Protein AF-A0A8T0T6D9-F1 (afdb_monomer_lite)

Sequence (108 aa):
MGAEITCQKLLPVIINFSKDMVPNIKFNVAKVLQSLISILDQSVVEKTVRPCLGELSEDSDVDVRYYANQALQVSTLLSKRSPYYAIEYAKVYWMYVWHQAMCKRRGR

Secondary structure (DSSP, 8-state):
-HHHHHHHHHHHHHHHHTT-S-HHHHHHHHHHHHHHTTTS-HHHIIIIIHHHHHHHHT-SSHHHHHHHHHHHHHHHHHHTTSHHHHHHHHHHHHHHHHHHHHHHHTT-

Radius of gyration: 19.98 Å; chains: 1; bounding box: 35×33×64 Å

Organism: Panicum virgatum (NCBI:txid38727)

InterPro domains:
  IPR011989 Armadillo-like helical [G3DSA:1.25.10.10] (1-75)
  IPR016024 Armadillo-type fold [SSF48371] (6-73)
  IPR021133 HEAT, type 2 [PS50077] (10-48)
  IPR051023 Protein Phosphatase 2A Regulatory Subunit A [PTHR10648] (2-73)

pLDDT: mean 84.65, std 13.58, range [48.0, 97.81]

Structure (mmCIF, N/CA/C/O backbone):
data_AF-A0A8T0T6D9-F1
#
_entry.id   AF-A0A8T0T6D9-F1
#
loop_
_atom_site.group_PDB
_atom_site.id
_atom_site.type_symbol
_atom_site.label_atom_id
_atom_site.label_alt_id
_atom_site.label_comp_id
_atom_site.label_asym_id
_atom_site.label_entity_id
_atom_site.label_seq_id
_atom_site.pdbx_PDB_ins_code
_atom_site.Cartn_x
_atom_site.Cartn_y
_atom_site.Cartn_z
_atom_site.occupancy
_atom_site.B_iso_or_equiv
_atom_site.auth_seq_id
_atom_site.auth_comp_id
_atom_site.auth_asym_id
_atom_site.auth_atom_id
_atom_site.pdbx_PDB_model_num
ATOM 1 N N . MET A 1 1 ? -21.297 -11.083 -3.622 1.00 48.00 1 MET A N 1
ATOM 2 C CA . MET A 1 1 ? -20.643 -12.057 -4.525 1.00 48.00 1 MET A CA 1
ATOM 3 C C . MET A 1 1 ? -19.517 -11.460 -5.386 1.00 48.00 1 MET A C 1
ATOM 5 O O . MET A 1 1 ? -18.542 -12.161 -5.598 1.00 48.00 1 MET A O 1
ATOM 9 N N . GLY A 1 2 ? -19.578 -10.205 -5.872 1.00 52.66 2 GLY A N 1
ATOM 10 C CA . GLY A 1 2 ? -18.508 -9.642 -6.731 1.00 52.66 2 GLY A CA 1
ATOM 11 C C . GLY A 1 2 ? -17.249 -9.112 -6.012 1.00 52.66 2 GLY A C 1
ATOM 12 O O . GLY A 1 2 ? -16.135 -9.290 -6.504 1.00 52.66 2 GLY A O 1
ATOM 13 N N . ALA A 1 3 ? -17.401 -8.492 -4.836 1.00 53.25 3 ALA A N 1
ATOM 14 C CA . ALA A 1 3 ? -16.280 -7.894 -4.098 1.00 53.25 3 ALA A CA 1
ATOM 15 C C . ALA A 1 3 ? -15.332 -8.947 -3.486 1.00 53.25 3 ALA A C 1
ATOM 17 O O . ALA A 1 3 ? -14.116 -8.808 -3.568 1.00 53.25 3 ALA A O 1
ATOM 18 N N . GLU A 1 4 ? -15.876 -10.046 -2.954 1.00 54.47 4 GLU A N 1
ATOM 19 C CA . GLU A 1 4 ? -15.103 -11.085 -2.250 1.00 54.47 4 GLU A CA 1
ATOM 20 C C . GLU A 1 4 ? -14.117 -11.827 -3.163 1.00 54.47 4 GLU A C 1
ATOM 22 O O . GLU A 1 4 ? -12.963 -12.032 -2.792 1.00 54.47 4 GLU A O 1
ATOM 27 N N . ILE A 1 5 ? -14.536 -12.184 -4.382 1.00 57.81 5 ILE A N 1
ATOM 28 C CA . ILE A 1 5 ? -13.688 -12.930 -5.328 1.00 57.81 5 ILE A CA 1
ATOM 29 C C . ILE A 1 5 ? -12.591 -12.025 -5.894 1.00 57.81 5 ILE A C 1
ATOM 31 O O . ILE A 1 5 ? -11.445 -12.455 -6.052 1.00 57.81 5 ILE A O 1
ATOM 35 N N . THR A 1 6 ? -12.935 -10.763 -6.166 1.00 59.06 6 THR A N 1
ATOM 36 C CA . THR A 1 6 ? -11.986 -9.779 -6.690 1.00 59.06 6 THR A CA 1
ATOM 37 C C . THR A 1 6 ? -10.900 -9.516 -5.655 1.00 59.06 6 THR A C 1
ATOM 39 O O . THR A 1 6 ? -9.725 -9.640 -5.964 1.00 59.06 6 THR A O 1
ATOM 42 N N . CYS A 1 7 ? -11.257 -9.270 -4.397 1.00 61.59 7 CYS A N 1
ATOM 43 C CA . CYS A 1 7 ? -10.277 -8.950 -3.363 1.00 61.59 7 CYS A CA 1
ATOM 44 C C . CYS A 1 7 ? -9.370 -10.136 -2.988 1.00 61.59 7 CYS A C 1
ATOM 46 O O . CYS A 1 7 ? -8.169 -9.936 -2.827 1.00 61.59 7 CYS A O 1
ATOM 48 N N . GLN A 1 8 ? -9.889 -11.368 -2.909 1.00 66.19 8 GLN A N 1
ATOM 49 C CA . GLN A 1 8 ? -9.081 -12.535 -2.518 1.00 66.19 8 GLN A CA 1
ATOM 50 C C . GLN A 1 8 ? -8.056 -12.958 -3.580 1.00 66.19 8 GLN A C 1
ATOM 52 O O . GLN A 1 8 ? -6.969 -13.413 -3.227 1.00 66.19 8 GLN A O 1
ATOM 57 N N . LYS A 1 9 ? -8.374 -12.807 -4.873 1.00 74.94 9 LYS A N 1
ATOM 58 C CA . LYS A 1 9 ? -7.464 -13.197 -5.965 1.00 74.94 9 LYS A CA 1
ATOM 59 C C . LYS A 1 9 ? -6.631 -12.039 -6.508 1.00 74.94 9 LYS A C 1
ATOM 61 O O . LYS A 1 9 ? -5.498 -12.264 -6.920 1.00 74.94 9 LYS A O 1
ATOM 66 N N . LEU A 1 10 ? -7.160 -10.815 -6.509 1.00 81.75 10 LEU A N 1
ATOM 67 C CA . LEU A 1 10 ? -6.472 -9.653 -7.075 1.00 81.75 10 LEU A CA 1
ATOM 68 C C . LEU A 1 10 ? -5.445 -9.064 -6.105 1.00 81.75 10 LEU A C 1
ATOM 70 O O . LEU A 1 10 ? -4.390 -8.618 -6.547 1.00 81.75 10 LEU A O 1
ATOM 74 N N . LEU A 1 11 ? -5.713 -9.084 -4.793 1.00 86.56 11 LEU A N 1
ATOM 75 C CA . LEU A 1 11 ? -4.803 -8.490 -3.812 1.00 86.56 11 LEU A CA 1
ATOM 76 C C . LEU A 1 11 ? -3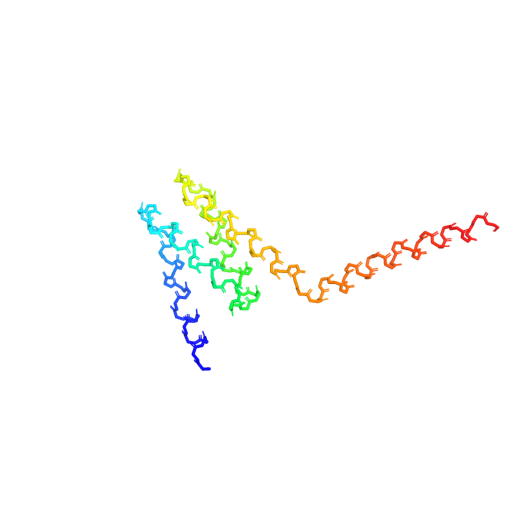.403 -9.133 -3.843 1.00 86.56 11 LEU A C 1
ATOM 78 O O . LEU A 1 11 ? -2.442 -8.379 -3.964 1.00 86.56 11 LEU A O 1
ATOM 82 N N . PRO A 1 12 ? -3.236 -10.472 -3.837 1.00 89.50 12 PRO A N 1
ATOM 83 C CA . PRO A 1 12 ? -1.907 -11.082 -3.940 1.00 89.50 12 PRO A CA 1
ATOM 84 C C . PRO A 1 12 ? -1.163 -10.691 -5.223 1.00 89.50 12 PRO A C 1
ATOM 86 O O . PRO A 1 12 ? 0.047 -10.485 -5.197 1.00 89.50 12 PRO A O 1
ATOM 89 N N . VAL A 1 13 ? -1.888 -10.544 -6.336 1.00 90.56 13 VAL A N 1
ATOM 90 C CA . VAL A 1 13 ? -1.322 -10.136 -7.630 1.00 90.56 13 VAL A CA 1
ATOM 91 C C . VAL A 1 13 ? -0.825 -8.689 -7.572 1.00 90.56 13 VAL A C 1
ATOM 93 O O . VAL A 1 13 ? 0.292 -8.408 -7.995 1.00 90.56 13 VAL A O 1
ATOM 96 N N . ILE A 1 14 ? -1.611 -7.780 -6.990 1.00 91.88 14 ILE A N 1
ATOM 97 C CA . ILE A 1 14 ? -1.224 -6.374 -6.796 1.00 91.88 14 ILE A CA 1
ATOM 98 C C . ILE A 1 14 ? -0.001 -6.261 -5.881 1.00 91.88 14 ILE A C 1
ATOM 100 O O . ILE A 1 14 ? 0.922 -5.510 -6.183 1.00 91.88 14 ILE A O 1
ATOM 104 N N . ILE A 1 15 ? 0.033 -7.028 -4.788 1.00 92.56 15 ILE A N 1
ATOM 105 C CA . ILE A 1 15 ? 1.184 -7.064 -3.877 1.00 92.56 15 ILE A CA 1
ATOM 106 C C . ILE A 1 15 ? 2.422 -7.624 -4.586 1.00 92.56 15 ILE A C 1
ATOM 108 O O . ILE A 1 15 ? 3.527 -7.168 -4.332 1.00 92.56 15 ILE A O 1
ATOM 112 N N . ASN A 1 16 ? 2.276 -8.567 -5.516 1.00 93.56 16 ASN A N 1
ATOM 113 C CA . ASN A 1 16 ? 3.415 -9.023 -6.307 1.00 93.56 16 ASN A CA 1
ATOM 114 C C . ASN A 1 16 ? 3.957 -7.917 -7.233 1.00 93.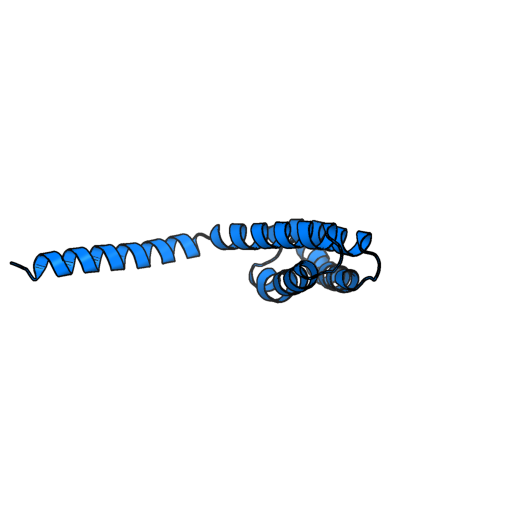56 16 ASN A C 1
ATOM 116 O O . ASN A 1 16 ? 5.169 -7.777 -7.374 1.00 93.56 16 ASN A O 1
ATOM 120 N N . PHE A 1 17 ? 3.077 -7.092 -7.811 1.00 93.06 17 PHE A N 1
ATOM 121 C CA . PHE A 1 17 ? 3.478 -5.949 -8.639 1.00 93.06 17 PHE A CA 1
ATOM 122 C C . PHE A 1 17 ? 4.162 -4.818 -7.857 1.00 93.06 17 PHE A C 1
ATOM 124 O O . PHE A 1 17 ? 4.835 -3.993 -8.472 1.00 93.06 17 PHE A O 1
ATOM 131 N N . SER A 1 18 ? 4.052 -4.760 -6.523 1.00 93.62 18 SER A N 1
ATOM 132 C CA . SER A 1 18 ? 4.792 -3.757 -5.736 1.00 93.62 18 SER A CA 1
ATOM 133 C C . SER A 1 18 ? 6.312 -3.956 -5.805 1.00 93.62 18 SER A C 1
ATOM 135 O O . SER A 1 18 ? 7.068 -3.016 -5.577 1.00 93.62 18 SER A O 1
ATOM 137 N N . LYS A 1 19 ? 6.756 -5.165 -6.170 1.00 93.62 19 LYS A N 1
ATOM 138 C CA . LYS A 1 19 ? 8.167 -5.557 -6.290 1.00 93.62 19 LYS A CA 1
ATOM 139 C C . LYS A 1 19 ? 8.732 -5.402 -7.703 1.00 93.62 19 LYS A C 1
ATOM 141 O O . LYS A 1 19 ? 9.844 -5.856 -7.957 1.00 93.62 19 LYS A O 1
ATOM 146 N N . ASP A 1 20 ? 7.971 -4.818 -8.627 1.00 95.62 20 ASP A N 1
ATOM 147 C CA . ASP A 1 20 ? 8.430 -4.600 -9.999 1.00 95.62 20 ASP A CA 1
ATOM 148 C C . ASP A 1 20 ? 9.668 -3.684 -10.035 1.00 95.62 20 ASP A C 1
ATOM 150 O O . ASP A 1 20 ? 9.902 -2.921 -9.110 1.00 95.62 20 ASP A O 1
ATOM 154 N N . MET A 1 21 ? 10.482 -3.729 -11.086 1.00 92.88 21 MET A N 1
ATOM 155 C CA . MET A 1 21 ? 11.647 -2.843 -11.217 1.00 92.88 21 MET A CA 1
ATOM 156 C C . MET A 1 21 ? 11.271 -1.459 -11.759 1.00 92.88 21 MET A C 1
ATOM 158 O O . MET A 1 21 ? 12.021 -0.502 -11.579 1.00 92.88 21 MET A O 1
ATOM 162 N N . VAL A 1 22 ? 10.123 -1.343 -12.429 1.00 96.44 22 VAL A N 1
ATOM 163 C CA . VAL A 1 22 ? 9.670 -0.119 -13.087 1.00 96.44 22 VAL A CA 1
ATOM 164 C C . VAL A 1 22 ? 8.881 0.747 -12.095 1.00 96.44 22 VAL A C 1
ATOM 166 O O . VAL A 1 22 ? 7.796 0.342 -11.661 1.00 96.44 22 VAL A O 1
ATOM 169 N N . PRO A 1 23 ? 9.335 1.978 -11.783 1.00 94.19 23 PRO A N 1
ATOM 170 C CA . PRO A 1 23 ? 8.637 2.870 -10.848 1.00 94.19 23 PRO A CA 1
ATOM 171 C C . PRO A 1 23 ? 7.178 3.144 -11.229 1.00 94.19 23 PRO A C 1
ATOM 173 O O . PRO A 1 23 ? 6.298 3.193 -10.368 1.00 94.19 23 PRO A O 1
ATOM 176 N N . ASN A 1 24 ? 6.894 3.211 -12.535 1.00 95.50 24 ASN A N 1
ATOM 177 C CA . ASN A 1 24 ? 5.540 3.418 -13.044 1.00 95.50 24 ASN A CA 1
ATOM 178 C C . ASN A 1 24 ? 4.555 2.314 -12.657 1.00 95.50 24 ASN A C 1
ATOM 180 O O . ASN A 1 24 ? 3.361 2.572 -12.504 1.00 95.50 24 ASN A O 1
ATOM 184 N N . ILE A 1 25 ? 5.034 1.084 -12.486 1.00 95.81 25 ILE A N 1
ATOM 185 C CA . ILE A 1 25 ? 4.200 -0.025 -12.025 1.00 95.81 25 ILE A CA 1
ATOM 186 C C . ILE A 1 25 ? 3.960 0.128 -10.521 1.00 95.81 25 ILE A C 1
ATOM 188 O O . ILE A 1 25 ? 2.810 0.117 -10.077 1.00 95.81 25 ILE A O 1
ATOM 192 N N . LYS A 1 26 ? 5.019 0.394 -9.748 1.00 96.06 26 LYS A N 1
ATOM 193 C CA . LYS A 1 26 ? 4.954 0.553 -8.288 1.00 96.06 26 LYS A CA 1
ATOM 194 C C . LYS A 1 26 ? 4.025 1.678 -7.830 1.00 96.06 26 LYS A C 1
ATOM 196 O O . LYS A 1 26 ? 3.203 1.466 -6.938 1.00 96.06 26 LYS A O 1
ATOM 201 N N . PHE A 1 27 ? 4.088 2.868 -8.436 1.00 94.69 27 PHE A N 1
ATOM 202 C CA . PHE A 1 27 ? 3.196 3.952 -8.006 1.00 94.69 27 PHE A CA 1
ATOM 203 C C . PHE A 1 27 ? 1.737 3.674 -8.383 1.00 94.69 27 PHE A C 1
ATOM 205 O O . PHE A 1 27 ? 0.819 4.091 -7.674 1.00 94.69 27 PHE A O 1
ATOM 212 N N . ASN A 1 28 ? 1.494 2.952 -9.483 1.00 96.19 28 ASN A N 1
ATOM 213 C CA . ASN A 1 28 ? 0.146 2.526 -9.849 1.00 96.19 28 ASN A CA 1
ATOM 214 C C . ASN A 1 28 ? -0.385 1.486 -8.859 1.00 96.19 28 ASN A C 1
ATOM 216 O O . ASN A 1 28 ? -1.552 1.559 -8.479 1.00 96.19 28 ASN A O 1
ATOM 220 N N . VAL A 1 29 ? 0.473 0.595 -8.355 1.00 96.31 29 VAL A N 1
ATOM 221 C CA . VAL A 1 29 ? 0.131 -0.297 -7.240 1.00 96.31 29 VAL A CA 1
ATOM 222 C C . VAL A 1 29 ? -0.293 0.508 -6.011 1.00 96.31 29 VAL A C 1
ATOM 224 O O . VAL A 1 29 ? -1.356 0.232 -5.460 1.00 96.31 29 VAL A O 1
ATOM 227 N N . ALA A 1 30 ? 0.447 1.553 -5.629 1.00 96.38 30 ALA A N 1
ATOM 228 C CA . ALA A 1 30 ? 0.064 2.416 -4.507 1.00 96.38 30 ALA A CA 1
ATOM 229 C C . ALA A 1 30 ? -1.318 3.078 -4.705 1.00 96.38 30 ALA A C 1
ATOM 231 O O . ALA A 1 30 ? -2.142 3.079 -3.786 1.00 96.38 30 ALA A O 1
ATOM 232 N N . LYS A 1 31 ? -1.620 3.571 -5.915 1.00 95.06 31 LYS A N 1
ATOM 233 C CA . LYS A 1 31 ? -2.936 4.149 -6.267 1.00 95.06 31 LYS A CA 1
ATOM 234 C C . LYS A 1 31 ? -4.074 3.129 -6.187 1.00 95.06 31 LYS A C 1
ATOM 236 O O . LYS A 1 31 ? -5.151 3.430 -5.668 1.00 95.06 31 LYS A O 1
ATOM 241 N N . VAL A 1 32 ? -3.849 1.914 -6.689 1.00 94.38 32 VAL A N 1
ATOM 242 C CA . VAL A 1 32 ? -4.850 0.839 -6.630 1.00 94.38 32 VAL A CA 1
ATOM 243 C C . VAL A 1 32 ? -5.078 0.412 -5.183 1.00 94.38 32 VAL A C 1
ATOM 245 O O . VAL A 1 32 ? -6.227 0.339 -4.749 1.00 94.38 32 VAL A O 1
ATOM 248 N N . LEU A 1 33 ? -4.009 0.207 -4.408 1.00 93.56 33 LEU A N 1
ATOM 249 C CA . LEU A 1 33 ? -4.108 -0.108 -2.983 1.00 93.56 33 LEU A CA 1
ATOM 250 C C . LEU A 1 33 ? -4.891 0.970 -2.229 1.00 93.56 33 LEU A C 1
ATOM 252 O O . LEU A 1 33 ? -5.759 0.620 -1.438 1.00 93.56 33 LEU A O 1
ATOM 256 N N . GLN A 1 34 ? -4.680 2.256 -2.531 1.00 93.94 34 GLN A N 1
ATOM 257 C CA . GLN A 1 34 ? -5.453 3.349 -1.933 1.00 93.94 34 GLN A CA 1
ATOM 258 C C . GLN A 1 34 ? -6.967 3.185 -2.137 1.00 93.94 34 GLN A C 1
ATOM 260 O O . GLN A 1 34 ? -7.741 3.386 -1.202 1.00 93.94 34 GLN A O 1
ATOM 265 N N . SER A 1 35 ? -7.384 2.788 -3.341 1.00 90.81 35 SER A N 1
ATOM 266 C CA . SER A 1 35 ? -8.795 2.571 -3.680 1.00 90.81 35 SER A CA 1
ATOM 267 C C . SER A 1 35 ? -9.366 1.301 -3.041 1.00 90.81 35 SER A C 1
ATOM 269 O O . SER A 1 35 ? -10.557 1.239 -2.752 1.00 90.81 35 SER A O 1
ATOM 271 N N . LEU A 1 36 ? -8.525 0.296 -2.782 1.00 89.12 36 LEU A N 1
ATOM 272 C CA . LEU A 1 36 ? -8.933 -0.942 -2.117 1.00 89.12 36 LEU A CA 1
ATOM 273 C C . LEU A 1 36 ? -9.111 -0.787 -0.603 1.00 89.12 36 LEU A C 1
ATOM 275 O O . LEU A 1 36 ? -9.896 -1.531 -0.022 1.00 89.12 36 LEU A O 1
ATOM 279 N N . ILE A 1 37 ? -8.440 0.173 0.044 1.00 89.69 37 ILE A N 1
ATOM 280 C CA . ILE A 1 37 ? -8.548 0.389 1.500 1.00 89.69 37 ILE A CA 1
ATOM 281 C C . ILE A 1 37 ? -10.006 0.600 1.945 1.00 89.69 37 ILE A C 1
ATOM 283 O O . ILE A 1 37 ? -10.371 0.160 3.028 1.00 89.69 37 ILE A O 1
ATOM 287 N N . SER A 1 38 ? -10.847 1.254 1.137 1.00 85.69 38 SER A N 1
ATOM 288 C CA . SER A 1 38 ? -12.258 1.500 1.482 1.00 85.69 38 SER A CA 1
ATOM 289 C C . SER A 1 38 ? -13.175 0.288 1.282 1.00 85.69 38 SER A C 1
ATOM 291 O O . SER A 1 38 ? -14.325 0.325 1.716 1.00 85.69 38 SER A O 1
ATOM 293 N N . ILE A 1 39 ? -12.685 -0.759 0.614 1.00 85.44 39 ILE A N 1
ATOM 294 C CA . ILE A 1 39 ? -13.450 -1.955 0.234 1.00 85.44 39 ILE A CA 1
ATOM 295 C C . ILE A 1 39 ? -13.025 -3.162 1.081 1.00 85.44 39 ILE A C 1
ATOM 297 O O . ILE A 1 39 ? -13.841 -4.032 1.373 1.00 85.44 39 ILE A O 1
ATOM 301 N N . LEU A 1 40 ? -11.744 -3.231 1.452 1.00 84.94 40 LEU A N 1
ATOM 302 C CA . LEU A 1 40 ? -11.165 -4.336 2.209 1.00 84.94 40 LEU A CA 1
ATOM 303 C C . LEU A 1 40 ? -11.488 -4.251 3.704 1.00 84.94 40 LEU A C 1
ATOM 305 O O . LEU A 1 40 ? -11.575 -3.172 4.286 1.00 84.94 40 LEU A O 1
ATOM 309 N N . ASP A 1 41 ? -11.551 -5.417 4.345 1.00 85.25 41 ASP A N 1
ATOM 310 C CA . ASP A 1 41 ? -11.638 -5.504 5.799 1.00 85.25 41 ASP A CA 1
ATOM 311 C C . ASP A 1 41 ? -10.411 -4.881 6.467 1.00 85.25 41 ASP A C 1
ATOM 313 O O . ASP A 1 41 ? -9.268 -5.109 6.053 1.00 85.25 41 ASP A O 1
ATOM 317 N N . GLN A 1 42 ? -10.633 -4.190 7.589 1.00 84.56 42 GLN A N 1
ATOM 318 C CA . GLN A 1 42 ? -9.563 -3.541 8.352 1.00 84.56 42 GLN A CA 1
ATOM 319 C C . GLN A 1 42 ? -8.425 -4.514 8.695 1.00 84.56 42 GLN A C 1
ATOM 321 O O . GLN A 1 42 ? -7.257 -4.142 8.636 1.00 84.56 42 GLN A O 1
ATOM 326 N N . SER A 1 43 ? -8.736 -5.778 9.012 1.00 86.88 43 SER A N 1
ATOM 327 C CA . SER A 1 43 ? -7.704 -6.775 9.330 1.00 86.88 43 SER A CA 1
ATOM 328 C C . SER A 1 43 ? -6.763 -7.042 8.151 1.00 86.88 43 SER A C 1
ATOM 330 O O . SER A 1 43 ? -5.558 -7.179 8.354 1.00 86.88 43 SER A O 1
ATOM 332 N N . VAL A 1 44 ? -7.291 -7.075 6.924 1.00 88.56 44 VAL A N 1
ATOM 333 C CA . VAL A 1 44 ? -6.502 -7.272 5.699 1.00 88.56 44 VAL A CA 1
ATOM 334 C C . VAL A 1 44 ? -5.680 -6.021 5.393 1.00 88.56 44 VAL A C 1
ATOM 336 O O . VAL A 1 44 ? -4.505 -6.120 5.034 1.00 88.56 44 VAL A O 1
ATOM 339 N N . VAL A 1 45 ? -6.265 -4.837 5.595 1.00 90.19 45 VAL A N 1
ATOM 340 C CA . VAL A 1 45 ? -5.556 -3.564 5.419 1.00 90.19 45 VAL A CA 1
ATOM 341 C C . VAL A 1 45 ? -4.341 -3.484 6.347 1.00 90.19 45 VAL A C 1
ATOM 343 O O . VAL A 1 45 ? -3.241 -3.207 5.877 1.00 90.19 45 VAL A O 1
ATOM 346 N N . GLU A 1 46 ? -4.507 -3.783 7.637 1.00 90.19 46 GLU A N 1
ATOM 347 C CA . GLU A 1 46 ? -3.416 -3.725 8.621 1.00 90.19 46 GLU A CA 1
ATOM 348 C C . GLU A 1 46 ? -2.343 -4.797 8.390 1.00 90.19 46 GLU A C 1
ATOM 350 O O . GLU A 1 46 ? -1.156 -4.514 8.524 1.00 90.19 46 GLU A O 1
ATOM 355 N N . LYS A 1 47 ? -2.737 -6.028 8.039 1.00 90.56 47 LYS A N 1
ATOM 356 C CA . LYS A 1 47 ? -1.798 -7.157 7.916 1.00 90.56 47 LYS A CA 1
ATOM 357 C C . LYS A 1 47 ? -1.068 -7.220 6.579 1.00 90.56 47 LYS A C 1
ATOM 359 O O . LYS A 1 47 ? -0.010 -7.836 6.510 1.00 90.56 47 LYS A O 1
ATOM 364 N N . THR A 1 48 ? -1.636 -6.652 5.518 1.00 91.75 48 THR A N 1
ATOM 365 C CA . THR A 1 48 ? -1.121 -6.847 4.153 1.00 91.75 48 THR A CA 1
ATOM 366 C C . THR A 1 48 ? -0.882 -5.531 3.430 1.00 91.75 48 THR A C 1
ATOM 368 O O . THR A 1 48 ? 0.210 -5.305 2.916 1.00 91.75 48 THR A O 1
ATOM 371 N N . VAL A 1 49 ? -1.875 -4.639 3.404 1.00 92.94 49 VAL A N 1
ATOM 372 C CA . VAL A 1 49 ? -1.786 -3.396 2.618 1.00 92.94 49 VAL A CA 1
ATOM 373 C C . VAL A 1 49 ? -0.816 -2.403 3.255 1.00 92.94 49 VAL A C 1
ATOM 375 O O . VAL A 1 49 ? 0.036 -1.853 2.563 1.00 92.94 49 VAL A O 1
ATOM 378 N N . ARG A 1 50 ? -0.911 -2.187 4.572 1.00 93.69 50 ARG A N 1
ATOM 379 C CA . ARG A 1 50 ? -0.055 -1.243 5.304 1.00 93.69 50 ARG A CA 1
ATOM 380 C C . ARG A 1 50 ? 1.435 -1.587 5.234 1.00 93.69 50 ARG A C 1
ATOM 382 O O . ARG A 1 50 ? 2.192 -0.682 4.897 1.00 93.69 50 ARG A O 1
ATOM 389 N N . PRO A 1 51 ? 1.867 -2.839 5.481 1.00 95.56 51 PRO A N 1
ATOM 390 C CA . PRO A 1 51 ? 3.268 -3.224 5.317 1.00 95.56 51 PRO A CA 1
ATOM 391 C C . PRO A 1 51 ? 3.778 -2.978 3.894 1.00 95.56 51 PRO A C 1
ATOM 393 O O . PRO A 1 51 ? 4.814 -2.350 3.718 1.00 95.56 51 PRO A O 1
ATOM 396 N N . CYS A 1 52 ? 2.998 -3.364 2.877 1.00 95.69 52 CYS A N 1
ATOM 397 C CA . CYS A 1 52 ? 3.372 -3.150 1.478 1.00 95.69 52 CYS A CA 1
ATOM 398 C C . CYS A 1 52 ? 3.501 -1.661 1.120 1.00 95.69 52 CYS A C 1
ATOM 400 O O . CYS A 1 52 ? 4.420 -1.272 0.406 1.00 95.69 52 CYS A O 1
ATOM 402 N N . LEU A 1 53 ? 2.584 -0.815 1.597 1.00 96.50 53 LEU A N 1
ATOM 403 C CA . LEU A 1 53 ? 2.683 0.632 1.401 1.00 96.50 53 LEU A CA 1
ATOM 404 C C . LEU A 1 53 ? 3.842 1.245 2.200 1.00 96.50 53 LEU A C 1
ATOM 406 O O . LEU A 1 53 ? 4.414 2.232 1.753 1.00 96.50 53 LEU A O 1
ATOM 410 N N . GLY A 1 54 ? 4.192 0.668 3.353 1.00 96.31 54 GLY A N 1
ATOM 411 C CA . GLY A 1 54 ? 5.376 1.041 4.126 1.00 96.31 54 GLY A CA 1
ATOM 412 C C . GLY A 1 54 ? 6.658 0.820 3.330 1.00 96.31 54 GLY A C 1
ATOM 413 O O . GLY A 1 54 ? 7.428 1.758 3.163 1.00 96.31 54 GLY A O 1
ATOM 414 N N . GLU A 1 55 ? 6.827 -0.363 2.736 1.00 96.25 55 GLU A N 1
ATOM 415 C CA . GLU A 1 55 ? 7.967 -0.663 1.856 1.00 96.25 55 GLU A CA 1
ATOM 416 C C . GLU A 1 55 ? 8.033 0.306 0.662 1.00 96.25 55 GLU A C 1
ATOM 418 O O . GLU A 1 55 ? 9.076 0.894 0.388 1.00 96.25 55 GLU A O 1
ATOM 423 N N . LEU A 1 56 ? 6.902 0.557 -0.010 1.00 96.25 56 LEU A N 1
ATOM 424 C CA . LEU A 1 56 ? 6.839 1.509 -1.129 1.00 96.25 56 LEU A CA 1
ATOM 425 C C . LEU A 1 56 ? 7.108 2.965 -0.707 1.00 96.25 56 LEU A C 1
ATOM 427 O O . LEU A 1 56 ? 7.512 3.783 -1.531 1.00 96.25 56 LEU A O 1
ATOM 431 N N . SER A 1 57 ? 6.887 3.316 0.562 1.00 96.94 57 SER A N 1
ATOM 432 C CA 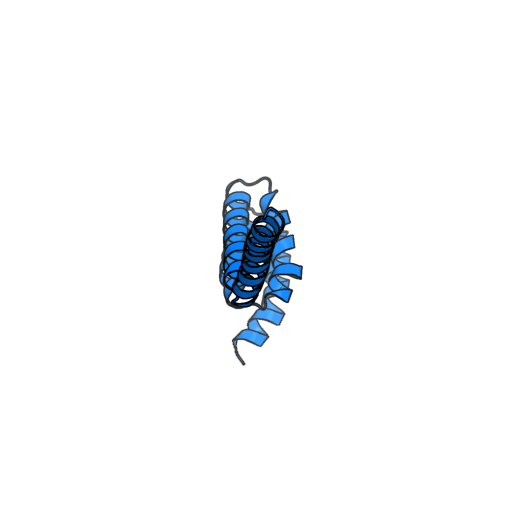. SER A 1 57 ? 7.161 4.665 1.073 1.00 96.94 57 SER A CA 1
ATOM 433 C C . SER A 1 57 ? 8.656 4.966 1.214 1.00 96.94 57 SER A C 1
ATOM 435 O O . SER A 1 57 ? 9.032 6.139 1.261 1.00 96.94 57 SER A O 1
ATOM 437 N N . GLU A 1 58 ? 9.493 3.927 1.212 1.00 96.50 58 GLU A N 1
ATOM 438 C CA . GLU A 1 58 ? 10.956 3.999 1.286 1.00 96.50 58 GLU A CA 1
ATOM 439 C C . GLU A 1 58 ? 11.632 3.796 -0.085 1.00 96.50 58 GLU A C 1
ATOM 441 O O . GLU A 1 58 ? 12.858 3.758 -0.173 1.00 96.50 58 GLU A O 1
ATOM 446 N N . ASP A 1 59 ? 10.852 3.688 -1.168 1.00 97.12 59 ASP A N 1
ATOM 447 C CA . ASP A 1 59 ? 11.367 3.446 -2.520 1.00 97.12 59 ASP A CA 1
ATOM 448 C C . ASP A 1 59 ? 12.306 4.568 -3.004 1.00 97.12 59 ASP A C 1
ATOM 450 O O . ASP A 1 59 ? 12.204 5.717 -2.574 1.00 97.12 59 ASP A O 1
ATOM 454 N N . SER A 1 60 ? 13.226 4.268 -3.923 1.00 96.00 60 SER A N 1
ATOM 455 C CA . SER A 1 60 ? 14.163 5.263 -4.459 1.00 96.00 60 SER A CA 1
ATOM 456 C C . SER A 1 60 ? 13.475 6.307 -5.345 1.00 96.00 60 SER A C 1
ATOM 458 O O . SER A 1 60 ? 13.924 7.459 -5.394 1.00 96.00 60 SER A O 1
ATOM 460 N N . ASP A 1 61 ? 12.355 5.955 -5.977 1.00 97.62 61 ASP A N 1
ATOM 461 C CA . ASP A 1 61 ? 11.591 6.856 -6.834 1.00 97.62 61 ASP A CA 1
ATOM 462 C C . ASP A 1 61 ? 10.659 7.792 -6.040 1.00 97.62 61 ASP A C 1
ATOM 464 O O . ASP A 1 61 ? 9.935 7.384 -5.130 1.00 97.62 61 ASP A O 1
ATOM 468 N N . VAL A 1 62 ? 10.680 9.084 -6.384 1.00 96.62 62 VAL A N 1
ATOM 469 C CA . VAL A 1 62 ? 9.933 10.131 -5.665 1.00 96.62 62 VAL A CA 1
ATOM 470 C C . VAL A 1 62 ? 8.422 9.946 -5.804 1.00 96.62 62 VAL A C 1
ATOM 472 O O . VAL A 1 62 ? 7.702 10.138 -4.820 1.00 96.62 62 VAL A O 1
ATOM 475 N N . ASP A 1 63 ? 7.939 9.560 -6.987 1.00 96.19 63 ASP A N 1
ATOM 476 C CA . ASP A 1 63 ? 6.509 9.396 -7.239 1.00 96.19 63 ASP A CA 1
ATOM 477 C C . ASP A 1 63 ? 5.982 8.180 -6.480 1.00 96.19 63 ASP A C 1
ATOM 479 O O . ASP A 1 63 ? 4.938 8.259 -5.826 1.00 96.19 63 ASP A O 1
ATOM 483 N N . VAL A 1 64 ? 6.736 7.077 -6.478 1.00 96.94 64 VAL A N 1
ATOM 484 C CA . VAL A 1 64 ? 6.392 5.881 -5.695 1.00 96.94 64 VAL A CA 1
ATOM 485 C C . VAL A 1 64 ? 6.229 6.234 -4.216 1.00 96.94 64 VAL A C 1
ATOM 487 O O . VAL A 1 64 ? 5.173 5.951 -3.637 1.00 96.94 64 VAL A O 1
ATOM 490 N N . ARG A 1 65 ? 7.203 6.945 -3.629 1.00 97.81 65 ARG A N 1
ATOM 491 C CA . ARG A 1 65 ? 7.112 7.398 -2.234 1.00 97.81 65 ARG A CA 1
ATOM 492 C C . ARG A 1 65 ? 5.915 8.309 -1.998 1.00 97.81 65 ARG A C 1
ATOM 494 O O . ARG A 1 65 ? 5.222 8.149 -0.992 1.00 97.81 65 ARG A O 1
ATOM 501 N N . TYR A 1 66 ? 5.665 9.269 -2.887 1.00 97.69 66 TYR A N 1
ATOM 502 C CA . TYR A 1 66 ? 4.567 10.224 -2.740 1.00 97.69 66 TYR A CA 1
ATOM 503 C C . TYR A 1 66 ? 3.210 9.510 -2.666 1.00 97.69 66 TYR A C 1
ATOM 505 O O . TYR A 1 66 ? 2.463 9.690 -1.699 1.00 97.69 66 TYR A O 1
ATOM 513 N N . TYR A 1 67 ? 2.915 8.642 -3.638 1.00 97.50 67 TYR A N 1
ATOM 514 C CA . TYR A 1 67 ? 1.635 7.933 -3.686 1.00 97.50 67 TYR A CA 1
ATOM 515 C C . TYR A 1 67 ? 1.494 6.901 -2.560 1.00 97.50 67 TYR A C 1
ATOM 517 O O . TYR A 1 67 ? 0.401 6.748 -2.010 1.00 97.50 67 TYR A O 1
ATOM 525 N N . ALA A 1 68 ? 2.582 6.236 -2.161 1.00 97.12 68 ALA A N 1
ATOM 526 C CA . ALA A 1 68 ? 2.572 5.320 -1.022 1.00 97.12 68 ALA A CA 1
ATOM 527 C C . ALA A 1 68 ? 2.234 6.045 0.291 1.00 97.12 68 ALA A C 1
ATOM 529 O O . ALA A 1 68 ? 1.333 5.627 1.023 1.00 97.12 68 ALA A O 1
ATOM 530 N N . ASN A 1 69 ? 2.877 7.187 0.551 1.00 97.12 69 ASN A N 1
ATOM 531 C CA . ASN A 1 69 ? 2.590 8.017 1.722 1.00 97.12 69 ASN A CA 1
ATOM 532 C C . ASN A 1 69 ? 1.150 8.550 1.714 1.00 97.12 69 ASN A C 1
ATOM 534 O O . ASN A 1 69 ? 0.473 8.538 2.745 1.00 97.12 69 ASN A O 1
ATOM 538 N N . GLN A 1 70 ? 0.642 8.964 0.552 1.00 96.38 70 GLN A N 1
ATOM 539 C CA . GLN A 1 70 ? -0.748 9.393 0.409 1.00 96.38 70 GLN A CA 1
ATOM 540 C C . GLN A 1 70 ? -1.731 8.253 0.736 1.00 96.38 70 GLN A C 1
ATOM 542 O O . GLN A 1 70 ? -2.726 8.461 1.436 1.00 96.38 70 GLN A O 1
ATOM 547 N N . ALA A 1 71 ? -1.458 7.031 0.275 1.00 95.38 71 ALA A N 1
ATOM 548 C CA . ALA A 1 71 ? -2.275 5.858 0.580 1.00 95.38 71 ALA A CA 1
ATOM 549 C C . ALA A 1 71 ? -2.226 5.485 2.076 1.00 95.38 71 ALA A C 1
ATOM 551 O O . AL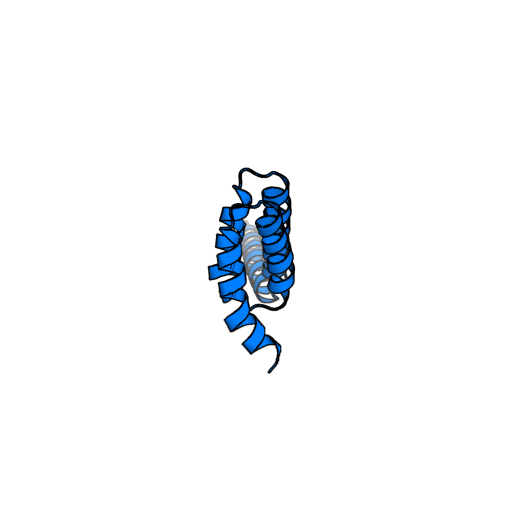A A 1 71 ? -3.266 5.190 2.672 1.00 95.38 71 ALA A O 1
ATOM 552 N N . LEU A 1 72 ? -1.056 5.578 2.720 1.00 95.00 72 LEU A N 1
ATOM 553 C CA . LEU A 1 72 ? -0.905 5.364 4.166 1.00 95.00 72 LEU A CA 1
ATOM 554 C C . LEU A 1 72 ? -1.723 6.363 4.991 1.00 95.00 72 LEU A C 1
ATOM 556 O O . LEU A 1 72 ? -2.372 5.973 5.970 1.00 95.00 72 LEU A O 1
ATOM 560 N N . GLN A 1 73 ? -1.753 7.635 4.592 1.00 93.44 73 GLN A N 1
ATOM 561 C CA . GLN A 1 73 ? -2.588 8.642 5.250 1.00 93.44 73 GLN A CA 1
ATOM 562 C C . GLN A 1 73 ? -4.071 8.280 5.152 1.00 93.44 73 GLN A C 1
ATOM 564 O O . GLN A 1 73 ? -4.767 8.268 6.169 1.00 93.44 73 GLN A O 1
ATOM 569 N N . VAL A 1 74 ? -4.539 7.885 3.964 1.00 90.75 74 VAL A N 1
ATOM 570 C CA . VAL A 1 74 ? -5.922 7.426 3.761 1.00 90.75 74 VAL A CA 1
ATOM 571 C C . VAL A 1 74 ? -6.242 6.208 4.635 1.00 90.75 74 VAL A C 1
ATOM 573 O O . VAL A 1 74 ? -7.273 6.211 5.309 1.00 90.75 74 VAL A O 1
ATOM 576 N N . SER A 1 75 ? -5.338 5.220 4.720 1.00 89.75 75 SER A N 1
ATOM 577 C CA . SER A 1 75 ? -5.506 4.051 5.608 1.00 89.75 75 SER A CA 1
ATOM 578 C C . SER A 1 75 ? -5.719 4.454 7.070 1.00 89.75 75 SER A C 1
ATOM 580 O O . SER A 1 75 ? -6.590 3.928 7.763 1.00 89.75 75 SER A O 1
ATOM 582 N N . THR A 1 76 ? -4.966 5.456 7.523 1.00 87.38 76 THR A N 1
ATOM 583 C CA . THR A 1 76 ? -5.000 5.938 8.904 1.00 87.38 76 THR A CA 1
ATOM 584 C C . THR A 1 76 ? -6.288 6.702 9.197 1.00 87.38 76 THR A C 1
ATOM 586 O O . THR A 1 76 ? -6.867 6.558 10.273 1.00 87.38 76 THR A O 1
ATOM 589 N N . LEU A 1 77 ? -6.758 7.508 8.244 1.00 86.19 77 LEU A N 1
ATOM 590 C CA . LEU A 1 77 ? -8.002 8.264 8.379 1.00 86.19 77 LEU A CA 1
ATOM 591 C C . LEU A 1 77 ? -9.226 7.345 8.413 1.00 86.19 77 LEU A C 1
ATOM 593 O O . LEU A 1 77 ? -10.131 7.565 9.216 1.00 86.19 77 LEU A O 1
ATOM 597 N N . LEU A 1 78 ? -9.246 6.302 7.580 1.00 80.44 78 LEU A N 1
ATOM 598 C CA . LEU A 1 78 ? -10.355 5.349 7.538 1.00 80.44 78 LEU A CA 1
ATOM 599 C C . LEU A 1 78 ? -10.408 4.465 8.786 1.00 80.44 78 LEU A C 1
ATOM 601 O O . LEU A 1 78 ? -11.495 4.266 9.324 1.00 80.44 78 LEU A O 1
ATOM 605 N N . SER A 1 79 ? -9.252 4.057 9.321 1.00 73.06 79 SER A N 1
ATOM 606 C CA . SER A 1 79 ? -9.172 3.396 10.631 1.00 73.06 79 SER A CA 1
ATOM 607 C C . SER A 1 79 ? -9.877 4.227 11.718 1.00 73.06 79 SER A C 1
ATOM 609 O O . SER A 1 79 ? -10.762 3.733 12.417 1.00 73.06 79 SER A O 1
ATOM 611 N N . LYS A 1 80 ? -9.598 5.537 11.775 1.00 66.44 80 LYS A N 1
ATOM 612 C CA . LYS A 1 80 ? -10.190 6.472 12.752 1.00 66.44 80 LYS A CA 1
ATOM 613 C C . LYS A 1 80 ? -11.676 6.775 12.535 1.00 66.44 80 LYS A C 1
ATOM 615 O O . LYS A 1 80 ? -12.305 7.352 13.418 1.00 66.44 80 LYS A O 1
ATOM 620 N N . ARG A 1 81 ? -12.249 6.407 11.385 1.00 64.19 81 ARG A N 1
ATOM 621 C CA . ARG A 1 81 ? -13.669 6.628 11.069 1.00 64.19 81 ARG A CA 1
ATOM 622 C C . ARG A 1 81 ? -14.584 5.568 11.690 1.00 64.19 81 ARG A C 1
ATOM 624 O O . ARG A 1 81 ? -15.799 5.754 11.712 1.00 64.19 81 ARG A O 1
ATOM 631 N N . SER A 1 82 ? -14.020 4.476 12.209 1.00 59.72 82 SER A N 1
ATOM 632 C CA . SER A 1 82 ? -14.792 3.441 12.892 1.00 59.72 82 SER A CA 1
ATOM 633 C C . SER A 1 82 ? -15.396 3.973 14.205 1.00 59.72 82 SER A C 1
ATOM 635 O O . SER A 1 82 ? -14.664 4.535 15.027 1.00 59.72 82 SER A O 1
ATOM 637 N N . PRO A 1 83 ? -16.707 3.769 14.462 1.00 60.41 83 PRO A N 1
ATOM 638 C CA . PRO A 1 83 ? -17.370 4.232 15.686 1.00 60.41 83 PRO A CA 1
ATOM 639 C C . PRO A 1 83 ? -16.752 3.647 16.967 1.00 60.41 83 PRO A C 1
ATOM 641 O O . PRO A 1 83 ? -16.888 4.234 18.039 1.00 60.41 83 PRO A O 1
ATOM 644 N N . TYR A 1 84 ? -16.009 2.540 16.864 1.00 61.22 84 TYR A N 1
ATOM 645 C CA . TYR A 1 84 ? -15.243 1.973 17.973 1.00 61.22 84 TYR A CA 1
ATOM 646 C C . TYR A 1 84 ? -14.207 2.950 18.547 1.00 61.22 84 TYR A C 1
ATOM 648 O O . TYR A 1 84 ? -14.108 3.075 19.768 1.00 61.22 84 TYR A O 1
ATOM 656 N N . TYR A 1 85 ? -13.495 3.700 17.699 1.00 62.28 85 TYR A N 1
ATOM 657 C CA . TYR A 1 85 ? -12.535 4.699 18.176 1.00 62.28 85 TYR A CA 1
ATOM 658 C C . TYR A 1 85 ? -13.239 5.870 18.867 1.00 62.28 85 TYR A C 1
ATOM 660 O O . TYR A 1 85 ? -12.742 6.360 19.876 1.00 62.28 85 TYR A O 1
ATOM 668 N N . ALA A 1 86 ? -14.425 6.280 18.404 1.00 64.12 86 ALA A N 1
ATOM 669 C CA . ALA A 1 86 ? -15.211 7.314 19.082 1.00 64.12 86 ALA A CA 1
ATOM 670 C C . ALA A 1 86 ? -15.601 6.894 20.513 1.00 64.12 86 ALA A C 1
ATOM 672 O O . ALA A 1 86 ? -15.534 7.707 21.435 1.00 64.12 86 ALA A O 1
ATOM 673 N N . ILE A 1 87 ? -15.945 5.617 20.718 1.00 69.81 87 ILE A N 1
ATOM 674 C CA . ILE A 1 87 ? -16.261 5.068 22.045 1.00 69.81 87 ILE A CA 1
ATOM 675 C C . ILE A 1 87 ? -15.013 5.024 22.938 1.00 69.81 87 ILE A C 1
ATOM 677 O O . ILE A 1 87 ? -15.103 5.387 24.110 1.00 69.81 87 ILE A O 1
ATOM 681 N N . GLU A 1 88 ? -13.851 4.608 22.427 1.00 70.44 88 GLU A N 1
ATOM 682 C CA . GLU A 1 88 ? -12.603 4.653 23.205 1.00 70.44 88 GLU A CA 1
ATOM 683 C C . GLU A 1 88 ? -12.210 6.078 23.599 1.00 70.44 88 GLU A C 1
ATOM 685 O O . GLU A 1 88 ? -11.940 6.330 24.774 1.00 70.44 88 GLU A O 1
ATOM 690 N N . TYR A 1 89 ? -12.250 7.028 22.662 1.00 72.44 89 TYR A N 1
ATOM 691 C CA . TYR A 1 89 ? -11.984 8.435 22.962 1.00 72.44 89 TYR A CA 1
ATOM 692 C C . TYR A 1 89 ? -12.957 8.977 24.008 1.00 72.44 89 TYR A C 1
ATOM 694 O O . TYR A 1 89 ? -12.531 9.651 24.946 1.00 72.44 89 TYR A O 1
ATOM 702 N N . ALA A 1 90 ? -14.245 8.639 23.902 1.00 79.38 90 ALA A N 1
ATOM 703 C CA . ALA A 1 90 ? -15.233 9.007 24.906 1.00 79.38 90 ALA A CA 1
ATOM 704 C C . ALA A 1 90 ? -14.902 8.396 26.276 1.00 79.38 90 ALA A C 1
ATOM 706 O O . ALA A 1 90 ? -14.961 9.109 27.271 1.00 79.38 90 ALA A O 1
ATOM 707 N N . LYS A 1 91 ? -14.497 7.120 26.354 1.00 82.81 91 LYS A N 1
ATOM 708 C CA . LYS A 1 91 ? -14.086 6.477 27.617 1.00 82.81 91 LYS A CA 1
ATOM 709 C C . LYS A 1 91 ? -12.881 7.169 28.251 1.00 82.81 91 LYS A C 1
ATOM 711 O O . LYS A 1 91 ? -12.928 7.481 29.438 1.00 82.81 91 LYS A O 1
ATOM 716 N N . VAL A 1 92 ? -11.829 7.436 27.474 1.00 82.69 92 VAL A N 1
ATOM 717 C CA . VAL A 1 92 ? -10.614 8.118 27.957 1.00 82.69 92 VAL A CA 1
ATOM 718 C C . VAL A 1 92 ? -10.947 9.530 28.432 1.00 82.69 92 VAL A C 1
ATOM 720 O O . VAL A 1 92 ? -10.532 9.937 29.517 1.00 82.69 92 VAL A O 1
ATOM 723 N N . TYR A 1 93 ? -11.751 10.260 27.659 1.00 85.12 93 TYR A N 1
ATOM 724 C CA . TYR A 1 93 ? -12.193 11.602 28.013 1.00 85.12 93 TYR A CA 1
ATOM 725 C C . TYR A 1 93 ? -13.052 11.604 29.284 1.00 85.12 93 TYR A C 1
ATOM 727 O O . TYR A 1 93 ? -12.799 12.387 30.196 1.00 85.12 93 TYR A O 1
ATOM 735 N N . TRP A 1 94 ? -14.010 10.682 29.405 1.00 88.12 94 TRP A N 1
ATOM 736 C CA . TRP A 1 94 ? -14.819 10.527 30.613 1.00 88.12 94 TRP A CA 1
ATOM 737 C C . TRP A 1 94 ? -13.984 10.121 31.831 1.00 88.12 94 TRP A C 1
ATOM 739 O O . TRP A 1 94 ? -14.222 10.651 32.913 1.00 88.12 94 TRP A O 1
ATOM 749 N N . MET A 1 95 ? -12.973 9.258 31.678 1.00 84.75 95 MET A N 1
ATOM 750 C CA . MET A 1 95 ? -12.015 8.946 32.748 1.00 84.75 95 MET A CA 1
ATOM 751 C C . MET A 1 95 ? -11.227 10.180 33.183 1.00 84.75 95 MET A C 1
ATOM 753 O O . MET A 1 95 ? -11.087 10.422 34.380 1.00 84.75 95 MET A O 1
ATOM 757 N N . TYR A 1 96 ? -10.742 10.979 32.231 1.00 86.56 96 TYR A N 1
ATOM 758 C CA . TYR A 1 96 ? -10.028 12.220 32.521 1.00 86.56 96 TYR A CA 1
ATOM 759 C C . TYR A 1 96 ? -10.919 13.218 33.273 1.00 86.56 96 TYR A C 1
ATOM 761 O O . TYR A 1 96 ? -10.533 13.734 34.322 1.00 86.56 96 TYR A O 1
ATOM 769 N N . VAL A 1 97 ?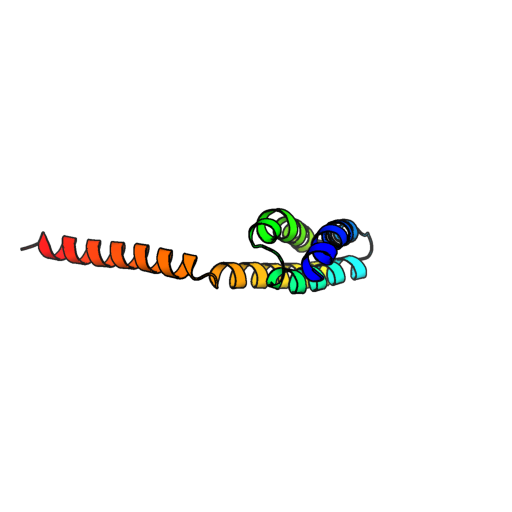 -12.146 13.437 32.795 1.00 89.12 97 VAL A N 1
ATOM 770 C CA . VAL A 1 97 ? -13.129 14.319 33.442 1.00 89.12 97 VAL A CA 1
ATOM 771 C C . VAL A 1 97 ? -13.509 13.804 34.833 1.00 89.12 97 VAL A C 1
ATOM 773 O O . VAL A 1 97 ? -13.586 14.588 35.779 1.00 89.12 97 VAL A O 1
ATOM 776 N N . TRP A 1 98 ? -13.694 12.492 34.998 1.00 87.25 98 TRP A N 1
ATOM 777 C CA . TRP A 1 98 ? -13.962 11.874 36.297 1.00 87.25 98 TRP A CA 1
ATOM 778 C C . TRP A 1 98 ? -12.791 12.056 37.265 1.00 87.25 98 TRP A C 1
ATOM 780 O O . TRP A 1 98 ? -13.006 12.428 38.417 1.00 87.25 98 TRP A O 1
ATOM 790 N N . HIS A 1 99 ? -11.554 11.873 36.799 1.00 88.62 99 HIS A N 1
ATOM 791 C CA . HIS A 1 99 ? -10.353 12.095 37.601 1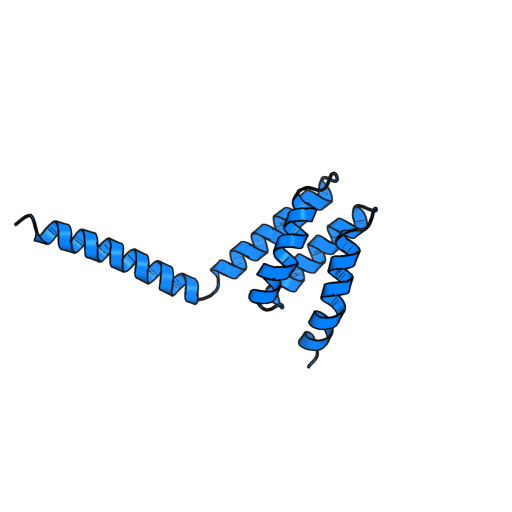.00 88.62 99 HIS A CA 1
ATOM 792 C C . HIS A 1 99 ? -10.255 13.554 38.072 1.00 88.62 99 HIS A C 1
ATOM 794 O O . HIS A 1 99 ? -10.058 13.806 39.259 1.00 88.62 99 HIS A O 1
ATOM 800 N N . GLN A 1 100 ? -10.497 14.518 37.178 1.00 84.56 100 GLN A N 1
ATOM 801 C CA . GLN A 1 100 ? -10.552 15.944 37.522 1.00 84.56 100 GLN A CA 1
ATOM 802 C C . GLN A 1 100 ? -11.660 16.250 38.543 1.00 84.56 100 GLN A C 1
ATOM 804 O O . GLN A 1 100 ? -11.435 16.954 39.531 1.00 84.56 100 GLN A O 1
ATOM 809 N N . ALA A 1 101 ? -12.853 15.681 38.354 1.00 85.94 101 ALA A N 1
ATOM 810 C CA . ALA A 1 101 ? -13.971 15.842 39.280 1.00 85.94 101 ALA A CA 1
ATOM 811 C C . ALA A 1 101 ? -13.681 15.231 40.664 1.00 85.94 101 ALA A C 1
ATOM 813 O O . ALA A 1 101 ? -14.063 15.809 41.682 1.00 85.94 101 ALA A O 1
ATOM 814 N N . MET A 1 102 ? -12.980 14.095 40.719 1.00 80.75 102 MET A N 1
ATOM 815 C CA . MET A 1 102 ? -12.577 13.438 41.964 1.00 80.75 102 MET A CA 1
ATOM 816 C C . MET A 1 102 ? -11.465 14.196 42.697 1.00 80.75 102 MET A C 1
ATOM 818 O O . MET A 1 102 ? -11.563 14.378 43.912 1.00 80.75 102 MET A O 1
ATOM 822 N N . CYS A 1 103 ? -10.459 14.713 41.984 1.00 73.06 103 CYS A N 1
ATOM 823 C CA . CYS A 1 103 ? -9.430 15.580 42.567 1.00 73.06 103 CYS A CA 1
ATOM 824 C C . CYS A 1 103 ? -10.043 16.841 43.191 1.00 73.06 103 CYS A C 1
ATOM 826 O O . CYS A 1 103 ? -9.669 17.229 44.295 1.00 73.06 103 CYS A O 1
ATOM 828 N N . LYS A 1 104 ? -11.062 17.428 42.550 1.00 73.44 104 LYS A N 1
ATOM 829 C CA . LYS A 1 104 ? -11.752 18.621 43.064 1.00 73.44 104 LYS A CA 1
ATOM 830 C C . LYS A 1 104 ? -12.622 18.353 44.303 1.00 73.44 104 LYS A C 1
ATOM 832 O O . LYS A 1 104 ? -12.884 19.280 45.061 1.00 73.44 104 LYS A O 1
ATOM 837 N N . ARG A 1 105 ? -13.055 17.105 44.537 1.00 61.66 105 ARG A N 1
ATOM 838 C CA . ARG A 1 105 ? -13.810 16.709 45.745 1.00 61.66 105 ARG A CA 1
ATOM 839 C C . ARG A 1 105 ? -12.931 16.369 46.949 1.00 61.66 105 ARG A C 1
ATOM 841 O O . ARG A 1 105 ? -13.423 16.457 48.062 1.00 61.66 105 ARG A O 1
ATOM 848 N N . ARG A 1 106 ? -11.664 15.989 46.747 1.00 59.59 106 ARG A N 1
ATOM 849 C CA . ARG A 1 106 ? -10.719 15.666 47.838 1.00 59.59 106 ARG A CA 1
ATOM 850 C C . ARG A 1 106 ? -10.014 16.886 48.452 1.00 59.59 106 ARG A C 1
ATOM 852 O O . ARG A 1 106 ? -9.261 16.718 49.399 1.00 59.59 106 ARG A O 1
ATOM 859 N N . GLY A 1 107 ? -10.243 18.086 47.915 1.00 59.78 107 GLY A N 1
ATOM 860 C CA . GLY A 1 107 ? -9.705 19.355 48.428 1.00 59.78 107 GLY A CA 1
ATOM 861 C C . GLY A 1 107 ? -10.713 20.213 49.207 1.00 59.78 107 GLY A C 1
ATOM 862 O O . GLY A 1 107 ? -10.524 21.425 49.274 1.00 59.78 107 GLY A O 1
ATOM 863 N N . ARG A 1 108 ? -11.796 19.620 49.725 1.00 50.75 108 ARG A N 1
ATOM 864 C CA . ARG A 1 108 ? -12.720 20.230 50.694 1.00 50.75 108 ARG A CA 1
ATOM 865 C C . ARG A 1 108 ? -12.758 19.398 51.962 1.00 50.75 108 ARG A C 1
ATOM 867 O O . ARG A 1 108 ? -12.740 18.157 51.815 1.00 50.75 108 ARG A O 1
#

Foldseek 3Di:
DPLVVCCVPVLVVLLVQCPDPDLVSNLVSLVVLLVCLVSDDLVCCVPPVLVSLVVQLPDPDPSSVVSSVVSNVSNVVVVCVDVVVVVVVVVVVVVVVVVVVVVVVVVD